Protein AF-U2PSP6-F1 (afdb_monomer)

Structure (mmCIF, N/CA/C/O backbone):
data_AF-U2PSP6-F1
#
_entry.id   AF-U2PSP6-F1
#
loop_
_atom_site.group_PDB
_atom_site.id
_atom_site.type_symbol
_atom_site.label_atom_id
_atom_site.label_alt_id
_atom_site.label_comp_id
_atom_site.label_asym_id
_atom_site.label_entity_id
_atom_site.label_seq_id
_atom_site.pdbx_PDB_ins_code
_atom_site.Cartn_x
_atom_site.Cartn_y
_atom_site.Cartn_z
_atom_site.occupancy
_atom_site.B_iso_or_equiv
_atom_site.auth_seq_id
_atom_site.auth_comp_id
_atom_site.auth_asym_id
_atom_site.auth_atom_id
_atom_site.pdbx_PDB_model_num
ATOM 1 N N . MET A 1 1 ? -16.260 22.926 -25.178 1.00 40.91 1 MET A N 1
ATOM 2 C CA . MET A 1 1 ? -17.615 23.518 -25.252 1.00 40.91 1 MET A CA 1
ATOM 3 C C . MET A 1 1 ? -18.652 22.406 -25.296 1.00 40.91 1 MET A C 1
ATOM 5 O O . MET A 1 1 ? -18.778 21.769 -26.331 1.00 40.91 1 MET A O 1
ATOM 9 N N . LYS A 1 2 ? -19.345 22.168 -24.175 1.00 38.56 2 LYS A N 1
ATOM 10 C CA . LYS A 1 2 ? -20.780 21.831 -24.064 1.00 38.56 2 LYS A CA 1
ATOM 11 C C . LYS A 1 2 ? -21.095 21.622 -22.580 1.00 38.56 2 LYS A C 1
ATOM 13 O O . LYS A 1 2 ? -20.586 20.710 -21.948 1.00 38.56 2 LYS A O 1
ATOM 18 N N . ILE A 1 3 ? -21.862 22.563 -22.046 1.00 47.38 3 ILE A N 1
ATOM 19 C CA . ILE A 1 3 ? -22.361 22.621 -20.674 1.00 47.38 3 ILE A CA 1
ATOM 20 C C . ILE A 1 3 ? -23.767 22.028 -20.722 1.00 47.38 3 ILE A C 1
ATOM 22 O O . ILE A 1 3 ? -24.591 22.551 -21.474 1.00 47.38 3 ILE A O 1
ATOM 26 N N . ASN A 1 4 ? -24.060 21.006 -19.919 1.00 47.56 4 ASN A N 1
ATOM 27 C CA . ASN A 1 4 ? -25.437 20.566 -19.705 1.00 47.56 4 ASN A CA 1
ATOM 28 C C . ASN A 1 4 ? -25.931 21.056 -18.345 1.00 47.56 4 ASN A C 1
ATOM 30 O O . ASN A 1 4 ? -25.531 20.578 -17.289 1.00 47.56 4 ASN A O 1
ATOM 34 N N . ARG A 1 5 ? -26.814 22.052 -18.416 1.00 54.19 5 ARG A N 1
ATOM 35 C CA . ARG A 1 5 ? -27.667 22.519 -17.328 1.00 54.19 5 ARG A CA 1
ATOM 36 C C . ARG A 1 5 ? -28.885 21.604 -17.263 1.00 54.19 5 ARG A C 1
ATOM 38 O O . ARG A 1 5 ? -29.581 21.479 -18.267 1.00 54.19 5 ARG A O 1
ATOM 45 N N . ILE A 1 6 ? -29.186 21.046 -16.097 1.00 55.38 6 ILE A N 1
ATOM 46 C CA . ILE A 1 6 ? -30.529 20.544 -15.798 1.00 55.38 6 ILE A CA 1
ATOM 47 C C . ILE A 1 6 ? -31.013 21.283 -14.554 1.00 55.38 6 ILE A C 1
ATOM 49 O O . ILE A 1 6 ? -30.416 21.202 -13.487 1.00 55.38 6 ILE A O 1
ATOM 53 N N . ALA A 1 7 ? -32.074 22.058 -14.751 1.00 48.25 7 ALA A N 1
ATOM 54 C CA . ALA A 1 7 ? -32.819 22.784 -13.739 1.00 48.25 7 ALA A CA 1
ATOM 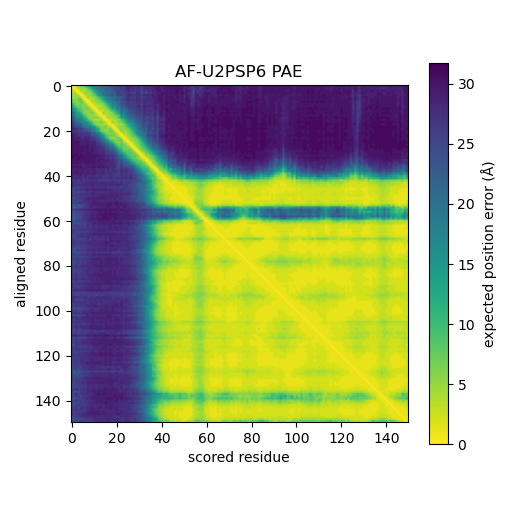55 C C . ALA A 1 7 ? -34.271 22.308 -13.806 1.00 48.25 7 ALA A C 1
ATOM 57 O O . ALA A 1 7 ? -34.862 22.392 -14.879 1.00 48.25 7 ALA A O 1
ATOM 58 N N . ILE A 1 8 ? -34.826 21.843 -12.683 1.00 50.81 8 ILE A N 1
ATOM 59 C CA . ILE A 1 8 ? -36.263 21.616 -12.428 1.00 50.81 8 ILE A CA 1
ATOM 60 C C . ILE A 1 8 ? -36.425 21.785 -10.895 1.00 50.81 8 ILE A C 1
ATOM 62 O O . ILE A 1 8 ? -35.915 20.961 -10.148 1.00 50.81 8 ILE A O 1
ATOM 66 N N . ALA A 1 9 ? -36.784 22.957 -10.342 1.00 40.62 9 ALA A N 1
ATOM 67 C CA . ALA A 1 9 ? -38.151 23.464 -10.093 1.00 40.62 9 ALA A CA 1
ATOM 68 C C . ALA A 1 9 ? -39.087 22.360 -9.546 1.00 40.62 9 ALA A C 1
ATOM 70 O O . ALA A 1 9 ? -39.553 21.534 -10.310 1.00 40.62 9 ALA A O 1
ATOM 71 N N . GLY A 1 10 ? -39.357 22.198 -8.251 1.00 42.06 10 GLY A N 1
ATOM 72 C CA . GLY A 1 10 ? -39.816 23.178 -7.270 1.00 42.06 10 GLY A CA 1
ATOM 73 C C . GLY A 1 10 ? -41.283 22.875 -6.932 1.00 42.06 10 GLY A C 1
ATOM 74 O O . GLY A 1 10 ? -42.125 23.035 -7.803 1.00 42.06 10 GLY A O 1
ATOM 75 N N . VAL A 1 11 ? -41.597 22.470 -5.694 1.00 48.25 11 VAL A N 1
ATOM 76 C CA . VAL A 1 11 ? -42.949 22.575 -5.109 1.00 48.25 11 VAL A CA 1
ATOM 77 C C . VAL A 1 11 ? -42.817 22.864 -3.612 1.00 48.25 11 VAL A C 1
ATOM 79 O O . VAL A 1 11 ? -42.226 22.102 -2.855 1.00 48.25 11 VAL A O 1
ATOM 82 N N . VAL A 1 12 ? -43.371 24.010 -3.228 1.00 49.97 12 VAL A N 1
ATOM 83 C CA . VAL A 1 12 ? -43.594 24.514 -1.869 1.00 49.97 12 VAL A CA 1
ATOM 84 C C . VAL A 1 12 ? -44.936 23.977 -1.369 1.00 49.97 12 VAL A C 1
ATOM 86 O O . VAL A 1 12 ? -45.899 24.032 -2.131 1.00 49.97 12 VAL A O 1
ATOM 89 N N . LEU A 1 13 ? -45.057 23.576 -0.094 1.00 44.66 13 LEU A N 1
ATOM 90 C CA . LEU A 1 13 ? -46.356 23.636 0.591 1.00 44.66 13 LEU A CA 1
ATOM 91 C C . LEU A 1 13 ? -46.254 23.749 2.129 1.00 44.66 13 LEU A C 1
ATOM 93 O O . LEU A 1 13 ? -45.827 22.820 2.800 1.00 44.66 13 LEU A O 1
ATOM 97 N N . ALA A 1 14 ? -46.680 24.928 2.607 1.00 43.06 14 ALA A N 1
ATOM 98 C CA . ALA A 1 14 ? -47.393 25.298 3.847 1.00 43.06 14 ALA A CA 1
ATOM 99 C C . ALA A 1 14 ? -47.004 24.656 5.203 1.00 43.06 14 ALA A C 1
ATOM 101 O O . ALA A 1 14 ? -47.085 23.451 5.388 1.00 43.06 14 ALA A O 1
ATOM 102 N N . LEU A 1 15 ? -46.546 25.429 6.200 1.00 49.38 15 LEU A N 1
ATOM 103 C CA . LEU A 1 15 ? -47.318 26.298 7.124 1.00 49.38 15 LEU A CA 1
ATOM 104 C C . LEU A 1 15 ? -48.398 25.566 7.943 1.00 49.38 15 LEU A C 1
ATOM 106 O O . LEU A 1 15 ? -49.485 25.282 7.450 1.00 49.38 15 LEU A O 1
ATOM 110 N N . GLY A 1 16 ? -48.120 25.400 9.239 1.00 42.03 16 GLY A N 1
ATOM 111 C CA . GLY A 1 16 ? -49.091 25.034 10.269 1.00 42.03 16 GLY A CA 1
ATOM 112 C C . GLY A 1 16 ? -48.638 25.530 11.643 1.00 42.03 16 GLY A C 1
ATOM 113 O O . GLY A 1 16 ? -47.929 24.831 12.356 1.00 42.03 16 GLY A O 1
ATOM 114 N N . VAL A 1 17 ? -49.033 26.758 11.990 1.00 58.94 17 VAL A N 1
ATOM 115 C CA . VAL A 1 17 ? -48.974 27.310 13.353 1.00 58.94 17 VAL A CA 1
ATOM 116 C C . VAL A 1 17 ? -50.275 26.920 14.059 1.00 58.94 17 VAL A C 1
ATOM 118 O O . VAL A 1 17 ? -51.352 27.147 13.512 1.00 58.94 17 VAL A O 1
ATOM 121 N N . GLY A 1 18 ? -50.185 26.358 15.266 1.00 45.12 18 GLY A N 1
ATOM 122 C CA . GLY A 1 18 ? -51.334 26.000 16.099 1.00 45.12 18 GLY A CA 1
ATOM 123 C C . GLY A 1 18 ? -51.002 26.163 17.581 1.00 45.12 18 GLY A C 1
ATOM 124 O O . GLY A 1 18 ? -50.028 25.604 18.073 1.00 45.12 18 GLY A O 1
ATOM 125 N N . CYS A 1 19 ? -51.791 26.994 18.251 1.00 58.69 19 CYS A N 1
ATOM 126 C CA . CYS A 1 19 ? -51.554 27.566 19.568 1.00 58.69 19 CYS A CA 1
ATOM 127 C C . CYS A 1 19 ? -52.108 26.717 20.737 1.00 58.69 19 CYS A C 1
ATOM 129 O O . CYS A 1 19 ? -52.980 25.875 20.551 1.00 58.69 19 CYS A O 1
ATOM 131 N N . LEU A 1 20 ? -51.720 27.151 21.945 1.00 48.53 20 LEU A N 1
ATOM 132 C CA . LEU A 1 20 ? -52.435 27.131 23.235 1.00 48.53 20 LEU A CA 1
ATOM 133 C C . LEU A 1 20 ? -52.020 26.114 24.313 1.00 48.53 20 LEU A C 1
ATOM 135 O O . LEU A 1 20 ? -51.860 24.916 24.129 1.00 48.53 20 LEU A O 1
ATOM 139 N N . THR A 1 21 ? -51.888 26.724 25.485 1.00 59.38 21 THR A N 1
ATOM 140 C CA . THR A 1 21 ? -51.563 26.261 26.826 1.00 59.38 21 THR A CA 1
ATOM 141 C C . THR A 1 21 ? -52.472 25.151 27.352 1.00 59.38 21 THR A C 1
ATOM 143 O O . THR A 1 21 ? -53.693 25.270 27.277 1.00 59.38 21 THR A O 1
ATOM 146 N N . SER A 1 22 ? -51.887 24.181 28.056 1.00 43.44 22 SER A N 1
ATOM 147 C CA . SER A 1 22 ? -52.565 23.468 29.140 1.00 43.44 22 SER A CA 1
ATOM 148 C C . SER A 1 22 ? -51.576 23.242 30.281 1.00 43.44 22 SER A C 1
ATOM 150 O O . SER A 1 22 ? -50.588 22.525 30.137 1.00 43.44 22 SER A O 1
ATOM 152 N N . CYS A 1 23 ? -51.823 23.918 31.401 1.00 51.03 23 CYS A N 1
ATOM 153 C CA . CYS A 1 23 ? -51.256 23.584 32.697 1.00 51.03 23 CYS A CA 1
ATOM 154 C C . CYS A 1 23 ? -52.293 22.709 33.402 1.00 51.03 23 CYS A C 1
ATOM 156 O O . CYS A 1 23 ? -53.394 23.177 33.692 1.00 51.03 23 CYS A O 1
ATOM 158 N N . SER A 1 24 ? -51.948 21.455 33.681 1.00 46.34 24 SER A N 1
ATOM 159 C CA . SER A 1 24 ? -52.665 20.640 34.656 1.00 46.34 24 SER A CA 1
ATOM 160 C C . SER A 1 24 ? -51.664 20.097 35.666 1.00 46.34 24 SER A C 1
ATOM 162 O O . SER A 1 24 ? -50.838 19.244 35.342 1.00 46.34 24 SER A O 1
ATOM 164 N N . SER A 1 25 ? -51.750 20.602 36.894 1.00 54.94 25 SER A N 1
ATOM 165 C CA . SER A 1 25 ? -51.185 19.955 38.074 1.00 54.94 25 SER A CA 1
ATOM 166 C C . SER A 1 25 ? -51.746 18.542 38.212 1.00 54.94 25 SER A C 1
ATOM 168 O O . SER A 1 25 ? -52.959 18.344 38.169 1.00 54.94 25 SER A O 1
ATOM 170 N N . GLY A 1 26 ? -50.861 17.578 38.438 1.00 36.00 26 GLY A N 1
ATOM 171 C CA . GLY A 1 26 ? -51.217 16.194 38.717 1.00 36.00 26 GLY A CA 1
ATOM 172 C C . GLY A 1 26 ? -49.970 15.385 39.034 1.00 36.00 26 GLY A C 1
ATOM 173 O O . GLY A 1 26 ? -49.410 14.733 38.161 1.00 36.00 26 GLY A O 1
ATOM 174 N N . SER A 1 27 ? -49.516 15.445 40.287 1.00 46.97 27 SER A N 1
ATOM 175 C CA . SER A 1 27 ? -48.538 14.497 40.818 1.00 46.97 27 SER A CA 1
ATOM 176 C C . SER A 1 27 ? -49.104 13.086 40.704 1.00 46.97 27 SER A C 1
ATOM 178 O O . SER A 1 27 ? -50.080 12.756 41.372 1.00 46.97 27 SER A O 1
ATOM 180 N N . SER A 1 28 ? -48.498 12.250 39.868 1.00 35.19 28 SER A N 1
ATOM 181 C CA . SER A 1 28 ? -48.651 10.796 39.895 1.00 35.19 28 SER A CA 1
ATOM 182 C C . SER A 1 28 ? -47.439 10.180 39.210 1.00 35.19 28 SER A C 1
ATOM 184 O O . SER A 1 28 ? -47.253 10.284 38.001 1.00 35.19 28 SER A O 1
ATOM 186 N N . SER A 1 29 ? -46.585 9.575 40.027 1.00 50.31 29 SER A N 1
ATOM 187 C CA . SER A 1 29 ? -45.452 8.746 39.636 1.00 50.31 29 SER A CA 1
ATOM 188 C C . SER A 1 29 ? -45.868 7.708 38.593 1.00 50.31 29 SER A C 1
ATOM 190 O O . SER A 1 29 ? -46.571 6.755 38.918 1.00 50.31 29 SER A O 1
ATOM 192 N N . THR A 1 30 ? -45.411 7.876 37.356 1.00 35.34 30 THR A N 1
ATOM 193 C CA . THR A 1 30 ? -45.395 6.807 36.356 1.00 35.34 30 THR A CA 1
ATOM 194 C C . THR A 1 30 ? -44.021 6.818 35.713 1.00 35.34 30 THR A C 1
ATOM 196 O O . THR A 1 30 ? -43.683 7.705 34.933 1.00 35.34 30 THR A O 1
ATOM 199 N N . THR A 1 31 ? -43.204 5.854 36.119 1.00 44.59 31 THR A N 1
ATOM 200 C CA . THR A 1 31 ? -41.915 5.525 35.521 1.00 44.59 31 THR A CA 1
ATOM 201 C C . THR A 1 31 ? -42.136 5.219 34.041 1.00 44.59 31 THR A C 1
ATOM 203 O O . THR A 1 31 ? -42.643 4.155 33.693 1.00 44.59 31 THR A O 1
ATOM 206 N N . ALA A 1 32 ? -41.793 6.162 33.165 1.00 49.34 32 ALA A N 1
ATOM 207 C CA . ALA A 1 32 ? -41.606 5.866 31.753 1.00 49.34 32 ALA A CA 1
ATOM 208 C C . ALA A 1 32 ? -40.379 4.948 31.623 1.00 49.34 32 ALA A C 1
ATOM 210 O O . ALA A 1 32 ? -39.377 5.197 32.303 1.00 49.34 32 ALA A O 1
ATOM 211 N N . PRO A 1 33 ? -40.406 3.900 30.781 1.00 47.62 33 PRO A N 1
ATOM 212 C CA . PRO A 1 33 ? -39.179 3.209 30.443 1.00 47.62 33 PRO A CA 1
ATOM 213 C C . PRO A 1 33 ? -38.321 4.222 29.686 1.00 47.62 33 PRO A C 1
ATOM 215 O O . PRO A 1 33 ? -38.688 4.690 28.609 1.00 47.62 33 PRO A O 1
ATOM 218 N N . ALA A 1 34 ? -37.207 4.623 30.291 1.00 48.75 34 ALA A N 1
ATOM 219 C CA . ALA A 1 34 ? -36.159 5.310 29.569 1.00 48.75 34 ALA A CA 1
ATOM 220 C C . ALA A 1 34 ? -35.687 4.338 28.486 1.00 48.75 34 ALA A C 1
ATOM 222 O O . ALA A 1 34 ? -35.017 3.352 28.784 1.00 48.75 34 ALA A O 1
ATOM 223 N N . SER A 1 35 ? -36.096 4.580 27.241 1.00 51.47 35 SER A N 1
ATOM 224 C CA . SER A 1 35 ? -35.473 3.966 26.077 1.00 51.47 35 SER A CA 1
ATOM 225 C C . SER A 1 35 ? -34.022 4.424 26.070 1.00 51.47 35 SER A C 1
ATOM 227 O O . SER A 1 35 ? -33.692 5.505 25.587 1.00 51.47 35 SER A O 1
ATOM 229 N N . SER A 1 36 ? -33.160 3.632 26.698 1.00 52.06 36 SER A N 1
ATOM 230 C CA . SER A 1 36 ? -31.720 3.767 26.607 1.00 52.06 36 SER A CA 1
ATOM 231 C C . SER A 1 36 ? -31.331 3.407 25.180 1.00 52.06 36 SER A C 1
ATOM 233 O O . SER A 1 36 ? -31.093 2.242 24.865 1.00 52.06 36 SER A O 1
ATOM 235 N N . THR A 1 37 ? -31.308 4.402 24.297 1.00 50.69 37 THR A N 1
ATOM 236 C CA . THR A 1 37 ? -30.535 4.303 23.063 1.00 50.69 37 THR A CA 1
ATOM 237 C C . THR A 1 37 ? -29.076 4.231 23.492 1.00 50.69 37 THR A C 1
ATOM 239 O O . THR A 1 37 ? -28.439 5.254 23.734 1.00 50.69 37 THR A O 1
ATOM 242 N N . THR A 1 38 ? -28.565 3.016 23.680 1.00 53.09 38 THR A N 1
ATOM 243 C CA . THR A 1 38 ? -27.129 2.779 23.789 1.00 53.09 38 THR A CA 1
ATOM 244 C C . THR A 1 38 ? -26.524 3.242 22.472 1.00 53.09 38 THR A C 1
ATOM 246 O O . THR A 1 38 ? -26.714 2.600 21.443 1.00 53.09 38 THR A O 1
ATOM 249 N N . ILE A 1 39 ? -25.866 4.400 22.484 1.00 60.06 39 ILE A N 1
ATOM 250 C CA . ILE A 1 39 ? -25.035 4.822 21.363 1.00 60.06 39 ILE A CA 1
ATOM 251 C C . ILE A 1 39 ? -23.810 3.911 21.399 1.00 60.06 39 ILE A C 1
ATOM 253 O O . ILE A 1 39 ? -22.981 4.017 22.302 1.00 60.06 39 ILE A O 1
ATOM 257 N N . GLU A 1 40 ? -23.761 2.954 20.474 1.00 74.25 40 GLU A N 1
ATOM 258 C CA . GLU A 1 40 ? -22.581 2.127 20.244 1.00 74.25 40 GLU A CA 1
ATOM 259 C C . GLU A 1 40 ? -21.428 3.053 19.847 1.00 74.25 40 GLU A C 1
ATOM 261 O O . GLU A 1 40 ? -21.569 3.892 18.953 1.00 74.25 40 GLU A O 1
ATOM 266 N N . ALA A 1 41 ? -20.314 2.961 20.574 1.00 80.50 41 ALA A N 1
ATOM 267 C CA . ALA A 1 41 ? -19.127 3.736 20.255 1.00 80.50 41 ALA A CA 1
ATOM 268 C C . ALA A 1 41 ? -18.625 3.340 18.855 1.00 80.50 41 ALA A C 1
ATOM 270 O O . ALA A 1 41 ? -18.691 2.159 18.501 1.00 80.50 41 ALA A O 1
ATOM 271 N N . PRO A 1 42 ? -18.130 4.294 18.051 1.00 87.31 42 PRO A N 1
ATOM 272 C CA . PRO A 1 42 ? -17.644 3.983 16.717 1.00 87.31 42 PRO A CA 1
ATOM 273 C C . PRO A 1 42 ? -16.471 2.998 16.804 1.00 87.31 42 PRO A C 1
ATOM 275 O O . PRO A 1 42 ? -15.553 3.172 17.607 1.00 87.31 42 PRO A O 1
ATOM 278 N N . LYS A 1 43 ? -16.529 1.945 15.986 1.00 92.56 43 LYS A N 1
ATOM 279 C CA . LYS A 1 43 ? -15.505 0.897 15.903 1.00 92.56 43 LYS A CA 1
ATOM 280 C C . LYS A 1 43 ? -14.428 1.244 14.861 1.00 92.56 43 LYS A C 1
ATOM 282 O O . LYS A 1 43 ? -14.757 1.922 13.884 1.00 92.56 43 LYS A O 1
ATOM 287 N N . PRO A 1 44 ? -13.183 0.759 15.022 1.00 96.06 44 PRO A N 1
ATOM 288 C CA . PRO A 1 44 ? -12.152 0.878 13.993 1.00 96.06 44 PRO A CA 1
ATOM 289 C C . PRO A 1 44 ? -12.580 0.231 12.673 1.00 96.06 44 PRO A C 1
ATOM 291 O O . PRO A 1 44 ? -13.377 -0.715 12.660 1.00 96.06 44 PRO A O 1
ATOM 294 N N . ALA A 1 45 ? -12.057 0.748 11.563 1.00 96.00 45 ALA A N 1
ATOM 295 C CA . ALA A 1 45 ? -12.310 0.187 10.241 1.00 96.00 45 ALA A CA 1
ATOM 296 C C . ALA A 1 45 ? -11.566 -1.147 10.055 1.00 96.00 45 ALA A C 1
ATOM 298 O O . ALA A 1 45 ? -10.438 -1.303 10.505 1.00 96.00 45 ALA A O 1
ATOM 299 N N . ASP A 1 46 ? -12.173 -2.103 9.355 1.00 96.88 46 ASP A N 1
ATOM 300 C CA . ASP A 1 46 ? -11.462 -3.298 8.890 1.00 96.88 46 ASP A CA 1
ATOM 301 C C . ASP A 1 46 ? -10.967 -3.045 7.465 1.00 96.88 46 ASP A C 1
ATOM 303 O O . ASP A 1 46 ? -11.779 -2.897 6.549 1.00 96.88 46 ASP A O 1
ATOM 307 N N . LEU A 1 47 ? -9.651 -2.930 7.270 1.00 98.06 47 LEU A N 1
ATOM 308 C CA . LEU A 1 47 ? -9.078 -2.630 5.952 1.00 98.06 47 LEU A CA 1
ATOM 309 C C . LEU A 1 47 ? -8.675 -3.886 5.170 1.00 98.06 47 LEU A C 1
ATOM 311 O O . LEU A 1 47 ? -8.214 -3.750 4.037 1.00 98.06 47 LEU A O 1
ATOM 315 N N . ASN A 1 48 ? -8.881 -5.090 5.722 1.00 98.31 48 ASN A N 1
ATOM 316 C CA . ASN A 1 48 ? -8.651 -6.328 4.979 1.00 98.31 48 ASN A CA 1
ATOM 317 C C . ASN A 1 48 ? -9.545 -6.390 3.732 1.00 98.31 48 ASN A C 1
ATOM 319 O O . ASN A 1 48 ? -10.689 -5.924 3.734 1.00 98.31 48 ASN A O 1
ATOM 323 N N . GLY A 1 49 ? -9.018 -7.008 2.678 1.00 98.31 49 GLY A N 1
ATOM 324 C CA . GLY A 1 49 ? -9.704 -7.202 1.408 1.00 98.31 49 GLY A CA 1
ATOM 325 C C . GLY A 1 49 ? -8.933 -6.651 0.216 1.00 98.31 49 GLY A C 1
ATOM 326 O O . GLY A 1 49 ? -7.768 -6.256 0.321 1.00 98.31 49 GLY A O 1
ATOM 327 N N . ASP A 1 50 ? -9.620 -6.657 -0.921 1.00 98.50 50 ASP A N 1
ATOM 328 C CA . ASP A 1 50 ? -9.094 -6.207 -2.201 1.00 98.50 50 ASP A CA 1
ATOM 329 C C . ASP A 1 50 ? -9.505 -4.760 -2.484 1.00 98.50 50 ASP A C 1
ATOM 331 O O . ASP A 1 50 ? -10.642 -4.341 -2.252 1.00 98.50 50 ASP A O 1
ATOM 335 N N . TRP A 1 51 ? -8.550 -4.012 -3.016 1.00 98.31 51 TRP A N 1
ATOM 336 C CA . TRP A 1 51 ? -8.632 -2.601 -3.340 1.00 98.31 51 TRP A CA 1
ATOM 337 C C . TRP A 1 51 ? -8.189 -2.397 -4.784 1.00 98.31 51 TRP A C 1
ATOM 339 O O . TRP A 1 51 ? -7.234 -3.017 -5.257 1.00 98.31 51 TRP A O 1
ATOM 349 N N . GLU A 1 52 ? -8.849 -1.485 -5.479 1.00 96.19 52 GLU A N 1
ATOM 350 C CA . GLU A 1 52 ? -8.615 -1.186 -6.886 1.00 96.19 52 GLU A CA 1
ATOM 351 C C . GLU A 1 52 ? -8.542 0.328 -7.075 1.00 96.19 52 GLU A C 1
ATOM 353 O O . GLU A 1 52 ? -9.271 1.086 -6.429 1.00 96.19 52 GLU A O 1
ATOM 358 N N . GLN A 1 53 ? -7.609 0.785 -7.908 1.00 95.44 53 GLN A N 1
ATOM 359 C CA . GLN A 1 53 ? -7.450 2.202 -8.217 1.00 95.44 53 GLN A CA 1
ATOM 360 C C . GLN A 1 53 ? -8.743 2.785 -8.814 1.00 95.44 53 GLN A C 1
ATOM 362 O O . GLN A 1 53 ? -9.326 2.199 -9.719 1.00 95.44 53 GLN A O 1
ATOM 367 N N . ARG A 1 54 ? -9.180 3.951 -8.315 1.00 89.00 54 ARG A N 1
ATOM 368 C CA . ARG A 1 54 ? -10.445 4.600 -8.715 1.00 89.00 54 ARG A CA 1
ATOM 369 C C . ARG A 1 54 ? -10.386 5.211 -10.111 1.00 89.00 54 ARG A C 1
ATOM 371 O O . ARG A 1 54 ? -11.279 5.001 -10.925 1.00 89.00 54 ARG A O 1
ATOM 378 N N . ASP A 1 55 ? -9.339 5.986 -10.359 1.00 73.19 55 ASP A N 1
ATOM 379 C CA . ASP A 1 55 ? -9.104 6.639 -11.639 1.00 73.19 55 ASP A CA 1
ATOM 380 C C . ASP A 1 55 ? -8.081 5.801 -12.398 1.00 73.19 55 ASP A C 1
ATOM 382 O O . ASP A 1 55 ? -6.876 5.953 -12.180 1.00 73.19 55 ASP A O 1
ATOM 386 N N . GLU A 1 56 ? -8.553 4.868 -13.229 1.00 64.31 56 GLU A N 1
ATOM 387 C CA . GLU A 1 56 ? -7.687 4.129 -14.153 1.00 64.31 56 GLU A CA 1
ATOM 388 C C . GLU A 1 56 ? -6.817 5.139 -14.915 1.00 64.31 56 GLU A C 1
ATOM 390 O O . GLU A 1 56 ? -7.300 6.179 -15.380 1.00 64.31 56 GLU A O 1
ATOM 395 N N . GLY A 1 57 ? -5.507 4.886 -14.970 1.00 60.50 57 GLY A N 1
ATOM 396 C CA . GLY A 1 57 ? -4.593 5.771 -15.679 1.00 60.50 57 GLY A CA 1
ATOM 397 C C . GLY A 1 57 ? -4.995 5.896 -17.150 1.00 60.50 57 GLY A C 1
ATOM 398 O O . GLY A 1 57 ? -5.781 5.113 -17.684 1.00 60.50 57 GLY A O 1
ATOM 399 N N . THR A 1 58 ? -4.430 6.870 -17.858 1.00 59.00 58 THR A N 1
ATOM 400 C CA . THR A 1 58 ? -4.499 6.820 -19.321 1.00 59.00 58 THR A CA 1
ATOM 401 C C . THR A 1 58 ? -3.785 5.540 -19.777 1.00 59.00 58 THR A C 1
ATOM 403 O O . THR A 1 58 ? -2.663 5.299 -19.335 1.00 59.00 58 THR A O 1
ATOM 406 N N . ASP A 1 59 ? -4.435 4.738 -20.626 1.00 61.81 59 ASP A N 1
ATOM 407 C CA . ASP A 1 59 ? -3.893 3.526 -21.271 1.00 61.81 59 ASP A CA 1
ATOM 408 C C . ASP A 1 59 ? -3.921 2.216 -20.441 1.00 61.81 59 ASP A C 1
ATOM 410 O O . ASP A 1 59 ? -2.908 1.530 -20.339 1.00 61.81 59 ASP A O 1
ATOM 414 N N . ASP A 1 60 ? -5.070 1.837 -19.858 1.00 73.69 60 ASP A N 1
ATOM 415 C CA . ASP A 1 60 ? -5.296 0.535 -19.177 1.00 73.69 60 ASP A CA 1
ATOM 416 C C . ASP A 1 60 ? -4.310 0.219 -18.026 1.00 73.69 60 ASP A C 1
ATOM 418 O O . ASP A 1 60 ? -4.153 -0.930 -17.597 1.00 73.69 60 ASP A O 1
ATOM 422 N N . THR A 1 61 ? -3.641 1.248 -17.498 1.00 86.94 61 THR A N 1
ATOM 423 C CA . THR A 1 61 ? -2.726 1.112 -16.364 1.00 86.94 61 THR A CA 1
ATOM 424 C C . THR A 1 61 ? -3.480 1.234 -15.045 1.00 86.94 61 THR A C 1
ATO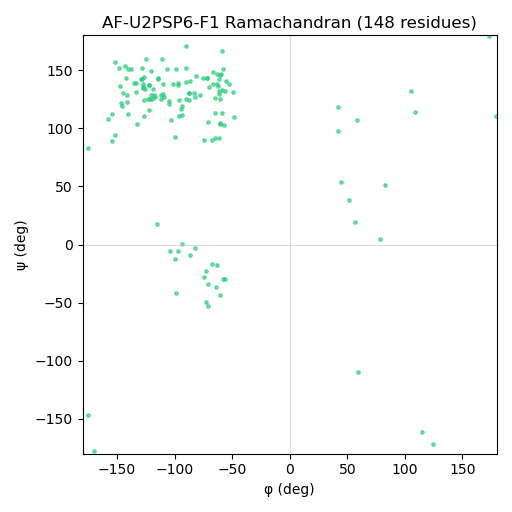M 426 O O . THR A 1 61 ? -4.242 2.181 -14.836 1.00 86.94 61 THR A O 1
ATOM 429 N N . HIS A 1 62 ? -3.264 0.290 -14.130 1.00 92.31 62 HIS A N 1
ATOM 430 C CA . HIS A 1 62 ? -3.920 0.310 -12.824 1.00 92.31 62 HIS A CA 1
ATOM 431 C C . HIS A 1 62 ? -3.062 -0.306 -11.722 1.00 92.31 62 HIS A C 1
ATOM 433 O O . HIS A 1 62 ? -2.255 -1.212 -11.949 1.00 92.31 62 HIS A O 1
ATOM 439 N N . TYR A 1 63 ? -3.289 0.169 -10.502 1.00 95.50 63 TYR A N 1
ATOM 440 C CA . TYR A 1 63 ? -2.816 -0.455 -9.277 1.00 95.50 63 TYR A CA 1
ATOM 441 C C . TYR A 1 63 ? -3.951 -1.230 -8.602 1.00 95.50 63 TYR A C 1
ATOM 443 O O . TYR A 1 63 ? -5.080 -0.749 -8.495 1.00 95.50 63 TYR A O 1
ATOM 451 N N . ALA A 1 64 ? -3.627 -2.417 -8.099 1.00 97.25 64 ALA A N 1
ATOM 452 C CA . ALA A 1 64 ? -4.514 -3.224 -7.268 1.00 97.25 64 ALA A CA 1
ATOM 453 C C . ALA A 1 64 ? -3.780 -3.610 -5.987 1.00 97.25 64 ALA A C 1
ATOM 455 O O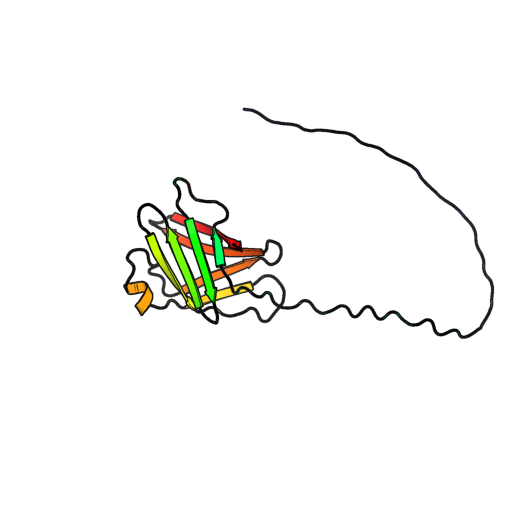 . ALA A 1 64 ? -2.596 -3.951 -6.036 1.00 97.25 64 ALA A O 1
ATOM 456 N N . ALA A 1 65 ? -4.467 -3.550 -4.852 1.00 98.56 65 ALA A N 1
ATOM 457 C CA . ALA A 1 65 ? -3.892 -3.883 -3.563 1.00 98.56 65 ALA A CA 1
ATOM 458 C C . ALA A 1 65 ? -4.733 -4.924 -2.833 1.00 98.56 65 ALA A C 1
ATOM 460 O O . ALA A 1 65 ? -5.955 -4.894 -2.887 1.00 98.56 65 ALA A O 1
ATOM 461 N N . THR A 1 66 ? -4.071 -5.813 -2.109 1.00 98.81 66 THR A N 1
ATOM 462 C CA . THR A 1 66 ? -4.710 -6.755 -1.195 1.00 98.81 66 THR A CA 1
ATOM 463 C C . THR A 1 66 ? -4.103 -6.545 0.180 1.00 98.81 66 THR A C 1
ATOM 465 O O . THR A 1 66 ? -2.880 -6.605 0.345 1.00 98.81 66 THR A O 1
ATOM 468 N N . ILE A 1 67 ? -4.963 -6.299 1.164 1.00 98.81 67 ILE A N 1
ATOM 469 C CA . ILE A 1 67 ? -4.593 -6.266 2.576 1.00 98.81 67 ILE A CA 1
ATOM 470 C C . ILE A 1 67 ? -5.115 -7.547 3.207 1.00 98.81 67 ILE A C 1
ATOM 472 O O . ILE A 1 67 ? -6.314 -7.829 3.171 1.00 98.81 67 ILE A O 1
ATOM 476 N N . VAL A 1 68 ? -4.210 -8.334 3.774 1.00 98.19 68 VAL A N 1
ATOM 477 C CA . VAL A 1 68 ? -4.566 -9.556 4.487 1.00 98.19 68 VAL A CA 1
ATOM 478 C C . VAL A 1 68 ? -3.626 -9.752 5.665 1.00 98.19 68 VAL A C 1
ATOM 480 O O . VAL A 1 68 ? -2.405 -9.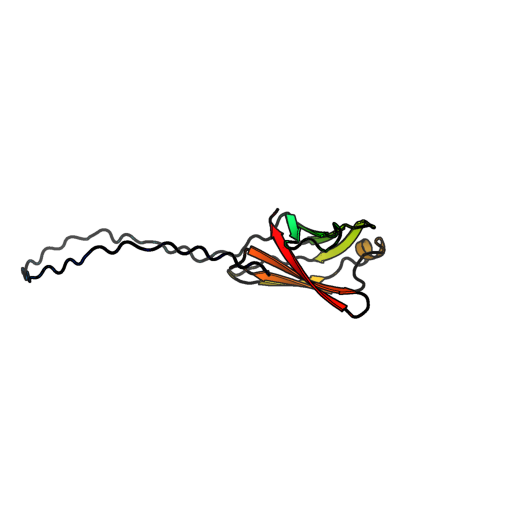707 5.517 1.00 98.19 68 VAL A O 1
ATOM 483 N N . ASN A 1 69 ? -4.208 -10.000 6.837 1.00 95.12 69 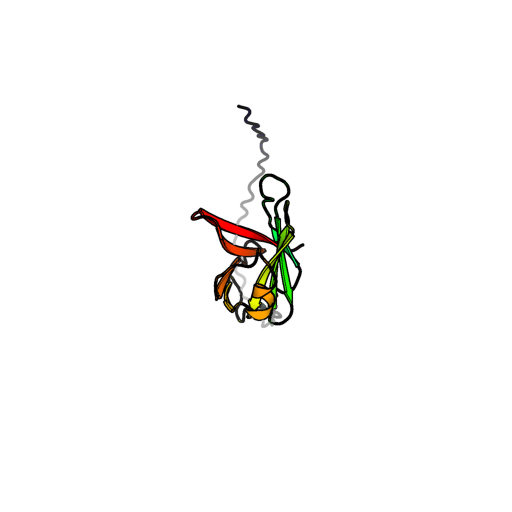ASN A N 1
ATOM 484 C CA . ASN A 1 69 ? -3.486 -10.161 8.098 1.00 95.12 69 ASN A CA 1
ATOM 485 C C . ASN A 1 69 ? -2.663 -8.910 8.447 1.00 95.12 69 ASN A C 1
ATOM 487 O O . ASN A 1 69 ? -3.228 -7.886 8.805 1.00 95.12 69 ASN A O 1
ATOM 491 N N . ASP A 1 70 ? -1.343 -9.018 8.362 1.00 98.00 70 ASP A N 1
ATOM 492 C CA . ASP A 1 70 ? -0.318 -8.028 8.680 1.00 98.00 70 ASP A CA 1
ATOM 493 C C . ASP A 1 70 ? 0.466 -7.603 7.430 1.00 98.00 70 ASP A C 1
ATOM 495 O O . ASP A 1 70 ? 1.558 -7.048 7.534 1.00 98.00 70 ASP A O 1
ATOM 499 N N . THR A 1 71 ? -0.076 -7.865 6.235 1.00 98.62 71 THR A N 1
ATOM 500 C CA . THR A 1 71 ? 0.584 -7.582 4.958 1.00 98.62 71 THR A CA 1
ATOM 501 C C . THR A 1 71 ? -0.313 -6.769 4.028 1.00 98.62 71 THR A C 1
ATOM 503 O O . THR A 1 71 ? -1.485 -7.087 3.827 1.00 98.62 71 THR A O 1
ATOM 506 N N . VAL A 1 72 ? 0.274 -5.755 3.390 1.00 98.81 72 VAL A N 1
ATOM 507 C CA . VAL A 1 72 ? -0.276 -5.073 2.215 1.00 98.81 72 VAL A CA 1
ATOM 508 C C . VAL A 1 72 ? 0.564 -5.438 0.995 1.00 98.81 72 VAL A C 1
ATOM 510 O O . VAL A 1 72 ? 1.787 -5.309 0.998 1.00 98.81 72 VAL A O 1
ATOM 513 N N . THR A 1 73 ? -0.093 -5.910 -0.061 1.00 98.81 73 THR A N 1
ATOM 514 C CA . THR A 1 73 ? 0.532 -6.188 -1.360 1.00 98.81 73 THR A CA 1
ATOM 515 C C . THR A 1 73 ? -0.114 -5.302 -2.408 1.00 98.81 73 THR A C 1
ATOM 517 O O . THR A 1 73 ? -1.330 -5.303 -2.518 1.00 98.81 73 THR A O 1
ATOM 520 N N . VAL A 1 74 ? 0.680 -4.574 -3.185 1.00 98.62 74 VAL A N 1
ATOM 521 C CA . VAL A 1 74 ? 0.253 -3.728 -4.299 1.00 98.62 74 VAL A CA 1
ATOM 522 C C . VAL A 1 74 ? 0.906 -4.242 -5.576 1.00 98.62 74 VAL A C 1
ATOM 524 O O . VAL A 1 74 ? 2.131 -4.338 -5.667 1.00 98.62 74 VAL A O 1
ATOM 527 N N . ASN A 1 75 ? 0.093 -4.533 -6.581 1.00 97.94 75 ASN A N 1
ATOM 528 C CA . ASN A 1 75 ? 0.532 -4.871 -7.925 1.00 97.94 75 ASN A CA 1
ATOM 529 C C . ASN A 1 75 ? 0.246 -3.714 -8.878 1.00 97.94 75 ASN A C 1
ATOM 531 O O . ASN A 1 75 ? -0.704 -2.955 -8.686 1.00 97.94 75 ASN A O 1
ATOM 535 N N . TYR A 1 76 ? 1.076 -3.612 -9.907 1.00 95.50 76 TYR A N 1
ATOM 536 C CA . TYR A 1 76 ? 0.861 -2.742 -11.051 1.00 95.50 76 TYR A CA 1
ATOM 537 C C . TYR A 1 76 ? 0.544 -3.587 -12.280 1.00 95.50 76 TYR A C 1
ATOM 539 O O . TYR A 1 76 ? 1.215 -4.594 -12.528 1.00 95.50 76 TYR A O 1
ATOM 547 N N . THR A 1 77 ? -0.422 -3.129 -13.067 1.00 93.12 77 THR A N 1
ATOM 548 C CA . THR A 1 77 ? -0.752 -3.662 -14.385 1.00 93.12 77 THR A CA 1
ATOM 549 C C . THR A 1 77 ? -0.642 -2.545 -15.417 1.00 93.12 77 THR A C 1
ATOM 551 O O . THR A 1 77 ? -1.101 -1.427 -15.190 1.00 93.12 77 THR A O 1
ATOM 554 N N . GLY A 1 78 ? -0.050 -2.873 -16.558 1.00 90.81 78 GLY A N 1
ATOM 555 C CA . GLY A 1 78 ? 0.104 -2.040 -17.747 1.00 90.81 78 GLY A CA 1
ATOM 556 C C . GLY A 1 78 ? 0.745 -2.892 -18.843 1.00 90.81 78 GLY A C 1
ATOM 557 O O . GLY A 1 78 ? 0.584 -4.114 -18.841 1.00 90.81 78 GLY A O 1
ATOM 558 N N . ASP A 1 79 ? 1.569 -2.293 -19.707 1.00 90.44 79 ASP A N 1
ATOM 559 C CA . ASP A 1 79 ? 2.388 -3.045 -20.681 1.00 90.44 79 ASP A CA 1
ATOM 560 C C . ASP A 1 79 ? 3.301 -4.091 -20.012 1.00 90.44 79 ASP A C 1
ATOM 562 O O . ASP A 1 79 ? 3.626 -5.131 -20.588 1.00 90.44 79 ASP A O 1
ATOM 566 N N . VAL A 1 80 ? 3.709 -3.814 -18.772 1.00 91.25 80 VAL A N 1
ATOM 567 C CA . VAL A 1 80 ? 4.390 -4.754 -17.883 1.00 91.25 80 VAL A CA 1
ATOM 568 C C . VAL A 1 80 ? 3.555 -4.881 -16.617 1.00 91.25 80 VAL A C 1
ATOM 570 O O . VAL A 1 80 ? 3.070 -3.887 -16.086 1.00 91.25 80 VAL A O 1
ATOM 573 N N . THR A 1 81 ? 3.393 -6.107 -16.128 1.00 94.12 81 THR A N 1
ATOM 574 C CA . THR A 1 81 ? 2.668 -6.399 -14.886 1.00 94.12 81 THR A CA 1
ATOM 575 C C . THR A 1 81 ? 3.628 -6.965 -13.853 1.00 94.12 81 THR A C 1
ATOM 577 O O . THR A 1 81 ? 4.524 -7.739 -14.197 1.00 94.12 81 THR A O 1
ATOM 580 N N . GLY A 1 82 ? 3.445 -6.608 -12.587 1.00 96.50 82 GLY A N 1
ATOM 581 C CA . GLY A 1 82 ? 4.253 -7.164 -11.512 1.00 96.50 82 GLY A CA 1
ATOM 582 C C . GLY A 1 82 ? 4.021 -6.510 -10.161 1.00 96.50 82 GLY A C 1
ATOM 583 O O . GLY A 1 82 ? 3.230 -5.577 -10.014 1.00 96.50 82 GLY A O 1
ATOM 584 N N . LEU A 1 83 ? 4.755 -7.018 -9.174 1.00 98.25 83 LEU A N 1
ATOM 585 C CA . LEU A 1 83 ? 4.731 -6.499 -7.816 1.00 98.25 83 LEU A CA 1
ATOM 586 C C . LEU A 1 83 ? 5.285 -5.073 -7.796 1.00 98.25 83 LEU A C 1
ATOM 588 O O . LEU A 1 83 ? 6.413 -4.847 -8.239 1.00 98.25 83 LEU A O 1
ATOM 592 N N . PHE A 1 84 ? 4.505 -4.145 -7.247 1.00 97.75 84 PHE A N 1
ATOM 593 C CA . PHE A 1 84 ? 4.938 -2.778 -6.977 1.00 97.75 84 PHE A CA 1
ATOM 594 C C . PHE A 1 84 ? 5.352 -2.590 -5.515 1.00 97.75 84 PHE A C 1
ATOM 596 O O . PHE A 1 84 ? 6.344 -1.920 -5.241 1.00 97.75 84 PHE A O 1
ATOM 603 N N . TRP A 1 85 ? 4.598 -3.160 -4.573 1.00 98.69 85 TRP A N 1
ATOM 604 C CA . TRP A 1 85 ? 4.888 -3.084 -3.143 1.00 98.69 85 TRP A CA 1
ATOM 605 C C . TRP A 1 85 ? 4.447 -4.357 -2.428 1.00 98.69 85 TRP A C 1
ATOM 607 O O . TRP A 1 85 ? 3.336 -4.823 -2.639 1.00 98.69 85 TRP A O 1
ATOM 617 N N . GLN A 1 86 ? 5.269 -4.883 -1.531 1.00 98.81 86 GLN A N 1
ATOM 618 C CA . GLN A 1 86 ? 4.840 -5.802 -0.484 1.00 98.81 86 GLN A CA 1
ATOM 619 C C . GLN A 1 86 ? 5.464 -5.327 0.816 1.00 98.81 86 GLN A C 1
ATOM 621 O O . GLN A 1 86 ? 6.659 -5.031 0.853 1.00 98.81 86 GLN A O 1
ATOM 626 N N . GLY A 1 87 ? 4.665 -5.227 1.869 1.00 98.75 87 GLY A N 1
ATOM 627 C CA . GLY A 1 87 ? 5.167 -4.782 3.156 1.00 98.75 87 GLY A CA 1
ATOM 628 C C . GLY A 1 87 ? 4.169 -4.949 4.284 1.00 98.75 87 GLY A C 1
ATOM 629 O O . GLY A 1 87 ? 3.062 -5.454 4.089 1.00 98.75 87 GLY A O 1
ATOM 630 N N . SER A 1 88 ? 4.573 -4.506 5.471 1.00 98.75 88 SER A N 1
ATOM 631 C CA . SER A 1 88 ? 3.765 -4.633 6.679 1.00 98.75 88 SER A CA 1
ATOM 632 C C . SER A 1 88 ? 2.487 -3.795 6.625 1.00 98.75 88 SER A C 1
ATOM 634 O O . SER A 1 88 ? 2.440 -2.705 6.044 1.00 98.75 88 SER A O 1
ATOM 636 N N . TYR A 1 89 ? 1.452 -4.297 7.278 1.00 98.75 89 TYR A N 1
ATOM 637 C CA . TYR A 1 89 ? 0.199 -3.614 7.545 1.00 98.75 89 TYR A CA 1
ATOM 638 C C . TYR A 1 89 ? -0.079 -3.647 9.047 1.00 98.75 89 TYR A C 1
ATOM 640 O O . TYR A 1 89 ? 0.041 -4.687 9.693 1.00 98.75 89 TYR A O 1
ATOM 648 N N . GLU A 1 90 ? -0.457 -2.493 9.588 1.00 98.31 90 GLU A N 1
ATOM 649 C CA . GLU A 1 90 ? -0.921 -2.351 10.962 1.00 98.31 90 GLU A CA 1
ATOM 650 C C . GLU A 1 90 ? -2.406 -1.992 10.928 1.00 98.31 90 GLU A C 1
ATOM 652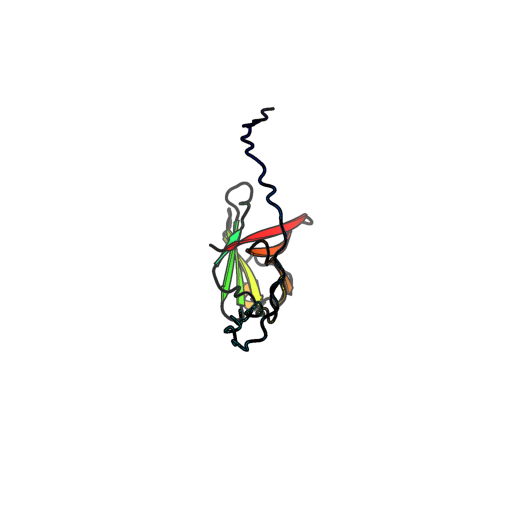 O O . GLU A 1 90 ? -2.820 -1.091 10.202 1.00 98.31 90 GLU A O 1
ATOM 657 N N . ALA A 1 91 ? -3.229 -2.728 11.675 1.00 97.75 91 ALA A N 1
ATOM 658 C CA . ALA A 1 91 ? -4.661 -2.467 11.705 1.00 97.75 91 ALA A CA 1
ATOM 659 C C . ALA A 1 91 ? -4.983 -1.218 12.545 1.00 97.75 91 ALA A C 1
ATOM 661 O O . ALA A 1 91 ? -4.369 -1.019 13.601 1.00 97.75 91 ALA A O 1
ATOM 662 N N . PRO A 1 92 ? -5.977 -0.402 12.144 1.00 97.38 92 PRO A N 1
ATOM 663 C CA . PRO A 1 92 ? -6.416 0.725 12.953 1.00 97.38 92 PRO A CA 1
ATOM 664 C C . PRO A 1 92 ? -6.972 0.245 14.296 1.00 97.38 92 PRO A C 1
ATOM 666 O O . PRO A 1 92 ? -7.757 -0.702 14.376 1.00 97.38 92 PRO A O 1
ATOM 669 N N . THR A 1 93 ? -6.587 0.934 15.366 1.00 96.50 93 THR A N 1
ATOM 670 C CA . THR A 1 93 ? -7.067 0.677 16.734 1.00 96.50 93 THR A CA 1
ATOM 671 C C . THR A 1 93 ? -8.164 1.646 17.168 1.00 96.50 93 THR A C 1
ATOM 673 O O . THR A 1 93 ? -8.850 1.395 18.159 1.00 96.50 93 THR A O 1
ATOM 676 N N . GLU A 1 94 ? -8.363 2.725 16.410 1.00 95.75 94 GLU A N 1
ATOM 677 C CA . GLU A 1 94 ? -9.355 3.770 16.648 1.00 95.75 94 GLU A CA 1
ATOM 678 C C . GLU A 1 94 ? -10.256 3.949 15.418 1.00 95.75 94 GLU A C 1
ATOM 680 O O . GLU A 1 94 ? -9.927 3.527 14.309 1.00 95.75 94 GLU A O 1
ATOM 685 N N . ALA A 1 95 ? -11.431 4.544 15.621 1.00 96.81 95 ALA A N 1
ATOM 686 C CA . ALA A 1 95 ? -12.336 4.877 14.529 1.00 96.81 95 ALA A CA 1
ATOM 687 C C . ALA A 1 95 ? -11.922 6.184 13.842 1.00 96.81 95 ALA A C 1
ATOM 689 O O . ALA A 1 95 ? -11.535 7.138 14.513 1.00 96.81 95 ALA A O 1
ATOM 690 N N . GLY A 1 96 ? -12.115 6.253 12.524 1.00 97.12 96 GLY A N 1
ATOM 691 C CA . GLY A 1 96 ? -11.835 7.440 11.718 1.00 97.12 96 GLY A CA 1
ATOM 692 C C . GLY A 1 96 ? -10.706 7.216 10.719 1.00 97.12 96 GLY A C 1
ATOM 693 O O . GLY A 1 96 ? -10.400 6.075 10.365 1.00 97.12 96 GLY A O 1
ATOM 694 N N . ASP A 1 97 ? -10.141 8.323 10.245 1.00 98.25 97 ASP A N 1
ATOM 695 C CA . ASP A 1 97 ? -9.020 8.316 9.311 1.00 98.25 97 ASP A CA 1
ATOM 696 C C . ASP A 1 97 ? -7.796 7.662 9.950 1.00 98.25 97 ASP A C 1
ATOM 698 O O . ASP A 1 97 ? -7.562 7.769 11.157 1.00 98.25 97 ASP A O 1
ATOM 702 N N . TYR A 1 98 ? -7.010 6.980 9.128 1.00 98.50 98 TYR A N 1
ATOM 703 C CA . TYR A 1 98 ? -5.900 6.174 9.608 1.00 98.50 98 TYR A CA 1
ATOM 704 C C . TYR A 1 98 ? -4.701 6.260 8.673 1.00 98.50 98 TYR A C 1
ATOM 706 O O . TYR A 1 98 ? -4.849 6.277 7.456 1.00 98.50 98 TYR A O 1
ATOM 714 N N . THR A 1 99 ? -3.500 6.268 9.240 1.00 98.44 99 THR A N 1
ATOM 715 C CA . THR A 1 99 ? -2.245 6.247 8.488 1.00 98.44 99 THR A CA 1
ATOM 716 C C . THR A 1 99 ? -1.314 5.239 9.136 1.00 98.44 99 THR A C 1
ATOM 718 O O . THR A 1 99 ? -1.207 5.198 10.362 1.00 98.44 99 THR A O 1
ATOM 721 N N . TRP A 1 100 ? -0.609 4.467 8.315 1.00 98.69 100 TRP A N 1
ATOM 722 C CA . TRP A 1 100 ? 0.476 3.608 8.777 1.00 98.69 100 TRP A CA 1
ATOM 723 C C . TRP A 1 100 ? 1.667 3.677 7.823 1.00 98.69 100 TRP A C 1
ATOM 725 O O . TRP A 1 100 ? 1.512 3.894 6.618 1.00 98.69 100 TRP A O 1
ATOM 735 N N . THR A 1 101 ? 2.860 3.459 8.373 1.00 98.75 101 THR A N 1
ATOM 736 C CA . THR A 1 101 ? 4.094 3.309 7.600 1.00 98.75 101 THR A CA 1
ATOM 737 C C . THR A 1 101 ? 4.363 1.822 7.402 1.00 98.75 101 THR A C 1
ATOM 739 O O . THR A 1 101 ? 4.671 1.095 8.344 1.00 98.75 101 THR A O 1
ATOM 742 N N . SER A 1 102 ? 4.226 1.357 6.165 1.00 98.75 102 SER A N 1
ATOM 743 C CA . SER A 1 102 ? 4.514 -0.019 5.769 1.00 98.75 102 SER A CA 1
ATOM 744 C C . SER A 1 102 ? 6.019 -0.219 5.617 1.00 98.75 102 SER A C 1
ATOM 746 O O . SER A 1 102 ? 6.672 0.533 4.890 1.00 98.75 102 SER A O 1
ATOM 748 N N . GLN A 1 103 ? 6.565 -1.250 6.259 1.00 98.75 103 GLN A N 1
ATOM 749 C CA . GLN A 1 103 ? 7.947 -1.691 6.083 1.00 98.75 103 GLN A CA 1
ATOM 750 C C . GLN A 1 103 ? 8.011 -2.672 4.914 1.00 98.75 103 GLN A C 1
ATOM 752 O O . GLN A 1 103 ? 7.295 -3.672 4.922 1.00 98.75 103 GLN A O 1
ATOM 757 N N . GLY A 1 104 ? 8.849 -2.393 3.915 1.00 98.50 104 GLY A N 1
ATOM 758 C CA . GLY A 1 104 ? 8.938 -3.216 2.709 1.00 98.50 104 GLY A CA 1
ATOM 759 C C . GLY A 1 104 ? 9.562 -4.591 2.964 1.00 98.50 104 GLY A C 1
ATOM 760 O O . GLY A 1 104 ? 10.608 -4.695 3.610 1.00 98.50 104 GLY A O 1
ATOM 761 N N . ASP A 1 105 ? 8.968 -5.641 2.397 1.00 98.31 105 ASP A N 1
ATOM 762 C CA . ASP A 1 105 ? 9.592 -6.961 2.290 1.00 98.31 105 ASP A CA 1
ATOM 763 C C . ASP A 1 105 ? 10.666 -6.916 1.200 1.00 98.31 105 ASP A C 1
ATOM 765 O O . ASP A 1 105 ? 10.419 -7.144 0.016 1.00 98.31 105 ASP A O 1
ATOM 769 N N . THR A 1 106 ? 11.890 -6.585 1.601 1.00 95.38 106 THR A N 1
ATOM 770 C CA . THR A 1 106 ? 13.021 -6.446 0.676 1.00 95.38 106 THR A CA 1
ATOM 771 C C . THR A 1 106 ? 13.319 -7.710 -0.132 1.00 95.38 106 THR A C 1
ATOM 773 O O . THR A 1 106 ? 13.812 -7.594 -1.255 1.00 95.38 106 THR A O 1
ATOM 776 N N . GLU A 1 107 ? 13.029 -8.904 0.402 1.00 96.94 107 GLU A N 1
ATOM 777 C CA . GLU A 1 107 ? 13.279 -10.154 -0.317 1.00 96.94 107 GLU A CA 1
ATOM 778 C C . GLU A 1 107 ? 12.292 -10.279 -1.475 1.00 96.94 107 GLU A C 1
ATOM 780 O O . GLU A 1 107 ? 12.721 -10.377 -2.627 1.00 96.94 107 GLU A O 1
ATOM 785 N N . ALA A 1 108 ? 10.993 -10.158 -1.196 1.00 96.69 108 ALA A N 1
ATOM 786 C CA . ALA A 1 108 ? 9.949 -10.200 -2.216 1.00 96.69 108 ALA A CA 1
ATOM 787 C C . ALA A 1 108 ? 10.108 -9.077 -3.252 1.00 96.69 108 ALA A C 1
ATOM 789 O O . ALA A 1 108 ? 10.038 -9.305 -4.462 1.00 96.69 108 ALA A O 1
ATOM 790 N N . MET A 1 109 ? 10.397 -7.865 -2.779 1.00 97.69 109 MET A N 1
ATOM 791 C CA . MET A 1 109 ? 10.552 -6.677 -3.614 1.00 97.69 109 MET A CA 1
ATOM 792 C C . MET A 1 109 ? 11.736 -6.796 -4.578 1.00 97.69 109 MET A C 1
ATOM 794 O O . MET A 1 109 ? 11.624 -6.407 -5.737 1.00 97.69 109 MET A O 1
ATOM 798 N N . SER A 1 110 ? 12.844 -7.416 -4.158 1.00 96.69 110 SER A N 1
ATOM 799 C CA . SER A 1 110 ? 14.019 -7.620 -5.021 1.00 96.69 110 SER A CA 1
ATOM 800 C C . SER A 1 110 ? 13.760 -8.505 -6.249 1.00 96.69 110 SER A C 1
ATOM 802 O O . SER A 1 110 ? 14.544 -8.479 -7.198 1.00 96.69 110 SER A O 1
ATOM 804 N N . GLN A 1 111 ? 12.672 -9.283 -6.246 1.00 96.12 111 GLN A N 1
ATOM 805 C CA . GLN A 1 111 ? 12.316 -10.192 -7.338 1.00 96.12 111 GLN A CA 1
ATOM 806 C C . GLN A 1 111 ? 11.503 -9.517 -8.453 1.00 96.12 111 GLN A C 1
ATOM 808 O O . GLN A 1 111 ? 11.295 -10.126 -9.504 1.00 96.12 111 GLN A O 1
ATOM 813 N N . SER A 1 112 ? 11.044 -8.275 -8.259 1.00 97.00 112 SER A N 1
ATOM 814 C CA . SER A 1 112 ? 10.242 -7.543 -9.244 1.00 97.00 112 SER A CA 1
ATOM 815 C C . SER A 1 112 ? 10.962 -6.295 -9.734 1.00 97.00 112 SER A C 1
ATOM 817 O O . SER A 1 112 ? 11.337 -5.422 -8.959 1.00 97.00 112 SER A O 1
ATOM 819 N N . ILE A 1 113 ? 11.087 -6.159 -11.055 1.00 95.19 113 ILE A N 1
ATOM 820 C CA . ILE A 1 113 ? 11.679 -4.966 -11.682 1.00 95.19 113 ILE A CA 1
ATOM 821 C C . ILE A 1 113 ? 10.821 -3.703 -11.508 1.00 95.19 113 ILE A C 1
ATOM 823 O O . ILE A 1 113 ? 11.305 -2.602 -11.752 1.00 95.19 113 ILE A O 1
ATOM 827 N N . LEU A 1 114 ? 9.546 -3.872 -11.143 1.00 94.94 114 LEU A N 1
ATOM 828 C CA . LEU A 1 114 ? 8.586 -2.789 -10.928 1.00 94.94 114 LEU A CA 1
ATOM 829 C C . LEU A 1 114 ? 8.457 -2.399 -9.453 1.00 94.94 114 LEU A C 1
ATOM 831 O O . LEU A 1 114 ? 7.742 -1.449 -9.137 1.00 94.94 114 LEU A O 1
ATOM 835 N N . ALA A 1 115 ? 9.112 -3.135 -8.556 1.00 96.62 115 ALA A N 1
ATOM 836 C CA . ALA A 1 115 ? 9.038 -2.873 -7.133 1.00 96.62 115 ALA A CA 1
ATOM 837 C C . ALA A 1 115 ? 9.612 -1.490 -6.793 1.00 96.62 115 ALA A C 1
ATOM 839 O O . ALA A 1 115 ? 10.662 -1.089 -7.302 1.00 96.62 115 ALA A O 1
ATOM 840 N N . SER A 1 116 ? 8.936 -0.775 -5.891 1.00 95.62 116 SER A N 1
ATOM 841 C CA . SER A 1 116 ? 9.462 0.447 -5.271 1.00 95.62 116 SER A CA 1
ATOM 842 C C . SER A 1 116 ? 10.843 0.170 -4.672 1.00 95.62 116 SER A C 1
ATOM 844 O O . SER A 1 116 ? 11.043 -0.836 -3.995 1.00 95.62 116 SER A O 1
ATOM 846 N N . THR A 1 117 ? 11.788 1.090 -4.844 1.00 93.81 117 THR A N 1
ATOM 847 C CA . THR A 1 117 ? 13.113 0.994 -4.204 1.00 93.81 117 THR A CA 1
ATOM 848 C C . THR A 1 117 ? 13.126 1.499 -2.761 1.00 93.81 117 THR A C 1
ATOM 850 O O . THR A 1 117 ? 14.166 1.473 -2.104 1.00 93.81 117 THR A O 1
ATOM 853 N N . ASP A 1 118 ? 11.995 2.008 -2.278 1.00 95.31 118 ASP A N 1
ATOM 854 C CA . ASP A 1 118 ? 11.872 2.573 -0.939 1.00 95.31 118 ASP A CA 1
ATOM 855 C C . ASP A 1 118 ? 11.907 1.467 0.117 1.00 95.31 118 ASP A C 1
ATOM 857 O O . ASP A 1 118 ? 11.327 0.398 -0.063 1.00 95.31 118 ASP A O 1
ATOM 861 N N . SER A 1 119 ? 12.529 1.739 1.264 1.00 97.06 119 SER A N 1
ATOM 862 C CA . SER A 1 119 ? 12.456 0.830 2.415 1.00 97.06 119 SER A CA 1
ATOM 863 C C . SER A 1 119 ? 11.090 0.857 3.100 1.00 97.06 119 SER A C 1
ATOM 865 O O . SER A 1 119 ? 10.734 -0.084 3.808 1.00 97.06 119 SER A O 1
ATOM 867 N N . THR A 1 120 ? 10.345 1.951 2.927 1.00 98.19 120 THR A N 1
ATOM 868 C CA . THR A 1 120 ? 9.069 2.196 3.599 1.00 98.19 120 THR A CA 1
ATOM 869 C C . THR A 1 120 ? 8.085 2.900 2.678 1.00 98.19 120 THR A C 1
ATOM 871 O O . THR A 1 120 ? 8.490 3.666 1.802 1.00 98.19 120 THR A O 1
ATOM 874 N N . LYS A 1 121 ? 6.788 2.705 2.916 1.00 98.25 121 LYS A N 1
ATOM 875 C CA . LYS A 1 121 ? 5.727 3.415 2.200 1.00 98.25 121 LYS A CA 1
ATOM 876 C C . LYS A 1 121 ? 4.590 3.775 3.143 1.00 98.25 121 LYS A C 1
ATOM 878 O O . LYS A 1 121 ? 4.070 2.906 3.836 1.00 98.25 121 LYS A O 1
ATOM 883 N N . ASP A 1 122 ? 4.200 5.044 3.145 1.00 98.50 122 ASP A N 1
ATOM 884 C CA . ASP A 1 122 ? 3.052 5.502 3.922 1.00 98.50 122 ASP A CA 1
ATOM 885 C C . ASP A 1 122 ? 1.757 5.238 3.155 1.00 98.50 122 ASP A C 1
ATOM 887 O O . ASP A 1 122 ? 1.625 5.604 1.981 1.00 98.50 122 ASP A O 1
ATOM 891 N N . PHE A 1 123 ? 0.800 4.631 3.847 1.00 98.81 123 PHE A N 1
ATOM 892 C CA . PHE A 1 123 ? -0.563 4.441 3.378 1.00 98.81 123 PHE A CA 1
ATOM 893 C C . PHE A 1 123 ? -1.517 5.249 4.249 1.00 98.81 123 PHE A C 1
ATOM 895 O O . PHE A 1 123 ? -1.328 5.363 5.459 1.00 98.81 123 PHE A O 1
ATOM 902 N N . THR A 1 124 ? -2.549 5.810 3.630 1.00 98.69 124 THR A N 1
ATOM 903 C CA . THR A 1 124 ? -3.594 6.577 4.311 1.00 98.69 124 THR A CA 1
ATOM 904 C C . THR A 1 124 ? -4.965 6.045 3.934 1.00 98.69 124 THR A C 1
ATOM 906 O O . THR A 1 124 ? -5.241 5.820 2.759 1.00 98.69 124 THR A O 1
ATOM 909 N N . TYR A 1 125 ? -5.824 5.878 4.930 1.00 98.62 125 TYR A N 1
ATOM 910 C CA . TYR A 1 125 ? -7.226 5.528 4.800 1.00 98.62 125 TYR A CA 1
ATOM 911 C C . TYR A 1 125 ? -8.111 6.709 5.224 1.00 98.62 125 TYR A C 1
ATOM 913 O O . TYR A 1 125 ? -7.978 7.204 6.345 1.00 98.62 125 TYR A O 1
ATOM 921 N N . SER A 1 126 ? -9.016 7.132 4.337 1.00 98.06 126 SER A N 1
ATOM 922 C CA . SER A 1 126 ? -10.093 8.091 4.626 1.00 98.06 126 SER A CA 1
AT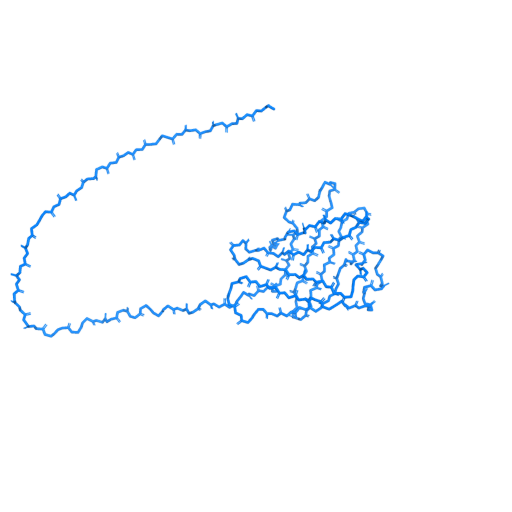OM 923 C C . SER A 1 126 ? -11.359 7.332 5.008 1.00 98.06 126 SER A C 1
ATOM 925 O O . SER A 1 126 ? -11.909 6.581 4.197 1.00 98.06 126 SER A O 1
ATOM 927 N N . ALA A 1 127 ? -11.856 7.547 6.226 1.00 96.94 127 ALA A N 1
ATOM 928 C CA . ALA A 1 127 ? -13.077 6.899 6.693 1.00 96.94 127 ALA A CA 1
ATOM 929 C C . ALA A 1 127 ? -14.344 7.502 6.076 1.00 96.94 127 ALA A C 1
ATOM 931 O O . ALA A 1 127 ? -15.347 6.801 5.951 1.00 96.94 127 ALA A O 1
ATOM 932 N N . SER A 1 128 ? -14.322 8.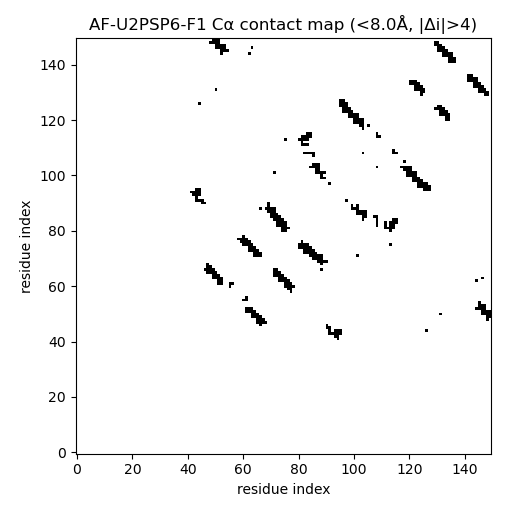785 5.694 1.00 96.38 128 SER A N 1
ATOM 933 C CA . SER A 1 128 ? -15.465 9.426 5.032 1.00 96.38 128 SER A CA 1
ATOM 934 C C . SER A 1 128 ? -15.667 8.934 3.606 1.00 96.38 128 SER A C 1
ATOM 936 O O . SER A 1 128 ? -16.810 8.833 3.160 1.00 96.38 128 SER A O 1
ATOM 938 N N . ASP A 1 129 ? -14.572 8.627 2.912 1.00 95.44 129 ASP A N 1
ATOM 939 C CA . ASP A 1 129 ? -14.595 8.274 1.494 1.00 95.44 129 ASP A CA 1
ATOM 940 C C . ASP A 1 129 ? -14.435 6.770 1.245 1.00 95.44 129 ASP A C 1
ATOM 942 O O . ASP A 1 129 ? -14.522 6.361 0.089 1.00 95.44 129 ASP A O 1
ATOM 946 N N . ASP A 1 130 ? -14.188 5.965 2.290 1.00 96.62 130 ASP A N 1
ATOM 947 C CA . ASP A 1 130 ? -13.771 4.551 2.202 1.00 96.62 130 ASP A CA 1
ATOM 948 C C . ASP A 1 130 ? -12.669 4.380 1.140 1.00 96.62 130 ASP A C 1
ATOM 950 O O . ASP A 1 130 ? -12.795 3.652 0.150 1.00 96.62 130 ASP A O 1
ATOM 954 N N . GLU A 1 131 ? -11.609 5.178 1.296 1.00 97.75 131 GLU A N 1
ATOM 955 C CA . GLU A 1 131 ? -10.526 5.311 0.324 1.00 97.75 131 GLU A CA 1
ATOM 956 C C . GLU A 1 131 ? -9.188 4.935 0.942 1.00 97.75 131 GLU A C 1
ATOM 958 O O . GLU A 1 131 ? -8.809 5.488 1.971 1.00 97.75 131 GLU A O 1
ATOM 963 N N . LEU A 1 132 ? -8.450 4.053 0.271 1.00 98.50 132 LEU A N 1
ATOM 964 C CA . LEU A 1 132 ? -7.040 3.806 0.546 1.00 98.50 132 LEU A CA 1
ATOM 965 C C . LEU A 1 132 ? -6.183 4.613 -0.433 1.00 98.50 132 LEU A C 1
ATOM 967 O O . LEU A 1 132 ? -6.459 4.633 -1.630 1.00 98.50 132 LEU A O 1
ATOM 971 N N . SER A 1 133 ? -5.118 5.243 0.051 1.00 98.19 133 SER A N 1
ATOM 972 C CA . SER A 1 133 ? -4.194 5.999 -0.788 1.00 98.19 133 SER A CA 1
ATOM 973 C C . SER A 1 133 ? -2.735 5.818 -0.392 1.00 98.19 133 SER A C 1
ATOM 975 O O . SER A 1 133 ? -2.407 5.570 0.770 1.00 98.19 133 SER A O 1
ATOM 977 N N . PHE A 1 134 ? -1.847 5.947 -1.375 1.00 98.06 134 PHE A N 1
ATOM 978 C CA . PHE A 1 134 ? -0.402 5.981 -1.166 1.00 98.06 134 PHE A CA 1
ATOM 979 C C . PHE A 1 134 ? 0.283 6.797 -2.260 1.00 98.06 134 PHE A C 1
ATOM 981 O O . PHE A 1 134 ? -0.228 6.968 -3.369 1.00 98.06 134 PHE A O 1
ATOM 988 N N . LYS A 1 135 ? 1.475 7.305 -1.946 1.00 96.12 135 LYS A N 1
ATOM 989 C CA . LYS A 1 135 ? 2.289 8.078 -2.885 1.00 96.12 135 LYS A CA 1
ATOM 990 C C . LYS A 1 135 ? 3.223 7.163 -3.677 1.00 96.12 135 LYS A C 1
ATOM 992 O O . LYS A 1 135 ? 3.849 6.255 -3.119 1.00 96.12 135 LYS A O 1
ATOM 997 N N . ILE A 1 136 ? 3.371 7.457 -4.964 1.00 93.31 136 ILE A N 1
ATOM 998 C CA . ILE A 1 136 ? 4.406 6.884 -5.823 1.00 93.31 136 ILE A CA 1
ATOM 999 C C . ILE A 1 136 ? 5.293 7.980 -6.398 1.00 93.31 136 ILE A C 1
ATOM 1001 O O . ILE A 1 136 ? 4.847 9.104 -6.646 1.00 93.31 136 ILE A O 1
ATOM 1005 N N . GLU A 1 137 ? 6.553 7.631 -6.625 1.00 89.94 137 GLU A N 1
ATOM 1006 C CA . GLU A 1 137 ? 7.530 8.496 -7.271 1.00 89.94 137 GLU A CA 1
ATOM 1007 C C . GLU A 1 137 ? 8.144 7.745 -8.451 1.00 89.94 137 GLU A C 1
ATOM 1009 O O . GLU A 1 137 ? 8.655 6.637 -8.303 1.00 89.94 137 GLU A O 1
ATOM 1014 N N . TRP A 1 138 ? 8.070 8.335 -9.641 1.00 81.19 138 TRP A N 1
ATOM 1015 C CA . TRP A 1 138 ? 8.599 7.737 -10.862 1.00 81.19 138 TRP A CA 1
ATOM 1016 C C . TRP A 1 138 ? 9.244 8.811 -11.732 1.00 81.19 138 TRP A C 1
ATOM 1018 O O . TRP A 1 138 ? 8.601 9.789 -12.106 1.00 81.19 138 TRP A O 1
ATOM 1028 N N . GLN A 1 139 ? 10.531 8.641 -12.053 1.00 83.12 139 GLN A N 1
ATOM 1029 C CA . GLN A 1 139 ? 11.301 9.556 -12.913 1.00 83.12 139 GLN A CA 1
ATOM 1030 C C . GLN A 1 139 ? 11.216 11.044 -12.502 1.00 83.12 139 GLN A C 1
ATOM 1032 O O . GLN A 1 139 ? 11.158 11.935 -13.348 1.00 83.12 139 GLN A O 1
ATOM 1037 N N . GLY A 1 140 ? 11.207 11.326 -11.194 1.00 85.50 140 GLY A N 1
ATOM 1038 C CA . GLY A 1 140 ? 11.117 12.692 -10.662 1.00 85.50 140 GLY A CA 1
ATOM 1039 C C . GLY A 1 140 ? 9.707 13.296 -10.674 1.00 85.50 140 GLY A C 1
ATOM 1040 O O . GLY A 1 140 ? 9.551 14.461 -10.311 1.00 85.50 140 GLY A O 1
ATOM 1041 N N . ALA A 1 141 ? 8.689 12.525 -11.064 1.00 87.94 141 ALA A N 1
ATOM 1042 C CA . ALA A 1 141 ? 7.286 12.870 -10.891 1.00 87.94 141 ALA A CA 1
ATOM 1043 C C . ALA A 1 141 ? 6.702 12.165 -9.663 1.00 87.94 141 ALA A C 1
ATOM 1045 O O . ALA A 1 141 ? 7.115 11.062 -9.305 1.00 87.94 141 ALA A O 1
ATOM 1046 N N . THR A 1 142 ? 5.706 12.798 -9.049 1.00 92.12 142 THR A N 1
ATOM 1047 C CA . THR A 1 142 ? 4.960 12.259 -7.913 1.00 92.12 142 THR A CA 1
ATOM 1048 C C . THR A 1 142 ? 3.495 12.111 -8.292 1.00 92.12 142 THR A C 1
ATOM 1050 O O . THR A 1 142 ? 2.906 13.048 -8.830 1.00 92.12 142 THR A O 1
ATOM 1053 N N . ALA A 1 143 ? 2.906 10.966 -7.960 1.00 91.56 143 ALA A N 1
ATOM 1054 C CA . ALA A 1 143 ? 1.470 10.739 -8.052 1.00 91.56 143 ALA A CA 1
ATOM 1055 C C . ALA A 1 143 ? 0.933 10.189 -6.727 1.00 91.56 143 ALA A C 1
ATOM 1057 O O . ALA A 1 143 ? 1.655 9.530 -5.974 1.00 91.56 143 ALA A O 1
ATOM 1058 N N . ILE A 1 144 ? -0.336 10.476 -6.446 1.00 95.00 144 ILE A N 1
ATOM 1059 C CA . ILE A 1 144 ? -1.086 9.854 -5.355 1.00 95.00 144 ILE A CA 1
ATOM 1060 C C . ILE A 1 144 ? -2.037 8.861 -6.006 1.00 95.00 144 ILE A C 1
ATOM 1062 O O . ILE A 1 144 ? -2.808 9.226 -6.892 1.00 95.00 144 ILE A O 1
ATOM 1066 N N . ILE A 1 145 ? -1.936 7.605 -5.594 1.00 95.62 145 ILE A N 1
ATOM 1067 C CA . ILE A 1 145 ? -2.840 6.549 -6.028 1.00 95.62 145 ILE A CA 1
ATOM 1068 C C . ILE A 1 145 ? -4.001 6.518 -5.047 1.00 95.62 145 ILE A C 1
ATOM 1070 O O . ILE A 1 145 ? -3.775 6.397 -3.846 1.00 95.62 145 ILE A O 1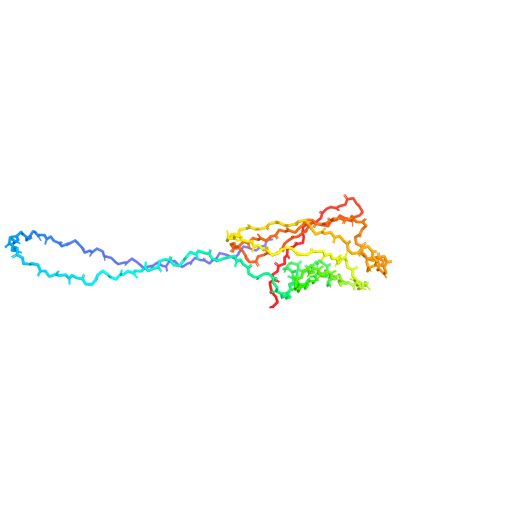
ATOM 1074 N N . HIS A 1 146 ? -5.219 6.636 -5.567 1.00 96.62 146 HIS A N 1
ATOM 1075 C CA . HIS A 1 146 ? -6.468 6.586 -4.810 1.00 96.62 146 HIS A CA 1
ATOM 1076 C C . HIS A 1 146 ? -7.203 5.290 -5.147 1.00 96.62 146 HIS A C 1
ATOM 1078 O O . HIS A 1 146 ? -7.376 4.972 -6.325 1.00 96.62 146 HIS A O 1
ATOM 1084 N N . MET A 1 147 ? -7.628 4.538 -4.134 1.00 97.44 147 MET A N 1
ATOM 1085 C CA . MET A 1 147 ? -8.198 3.200 -4.288 1.00 97.44 147 MET A CA 1
ATOM 1086 C C . MET A 1 147 ? -9.528 3.059 -3.548 1.00 97.44 147 MET A C 1
ATOM 1088 O O . MET A 1 147 ? -9.706 3.572 -2.446 1.00 97.44 147 MET A O 1
ATOM 1092 N N . SER A 1 148 ? -10.465 2.328 -4.143 1.00 96.56 148 SER A N 1
ATOM 1093 C CA . SER A 1 148 ? -11.714 1.874 -3.520 1.00 96.56 148 SER A CA 1
ATOM 1094 C C . SER A 1 148 ? -11.690 0.367 -3.321 1.00 96.56 148 SER A C 1
ATOM 1096 O O . SER A 1 148 ? -10.950 -0.340 -4.000 1.00 96.56 148 SER A O 1
ATOM 1098 N N . ARG A 1 149 ? -12.534 -0.140 -2.425 1.00 95.81 149 ARG A N 1
ATOM 1099 C CA . ARG A 1 149 ? -12.769 -1.582 -2.317 1.00 95.81 149 ARG A CA 1
ATOM 1100 C C . ARG A 1 149 ? -13.323 -2.144 -3.626 1.00 95.81 149 ARG A C 1
ATOM 1102 O O . ARG A 1 149 ? -14.074 -1.455 -4.322 1.00 95.81 149 ARG A O 1
ATOM 1109 N N . LYS A 1 150 ? -12.935 -3.380 -3.931 1.00 91.44 150 LYS A N 1
ATOM 1110 C CA . LYS A 1 150 ? -13.439 -4.155 -5.070 1.00 91.44 150 LYS A CA 1
ATOM 1111 C C . LYS A 1 150 ? -14.820 -4.759 -4.795 1.00 91.44 150 LYS A C 1
ATOM 1113 O O . LYS A 1 150 ? -15.094 -5.111 -3.624 1.00 91.44 150 LYS A O 1
#

pLDDT: mean 82.01, std 21.59, range [35.19, 98.81]

Secondary structure (DSSP, 8-state):
---------------------------------------PPPPPP---EEEEESSPPTTS-EEEEEEETTEEEEEEESSS-EEEEEEE----SSSS-EEEEEEB-HHHHHT-TTS---SEEEEEEETTTTEEEEEEEETTEEEEEEEEE-

Sequence (150 aa):
MKINRIAIAGVVLALGVGCLTSCSSGSSSTTAPASSTTIEAPKPADLNGDWEQRDEGTDDTHYAATIVNDTVTVNYTGDVTGLFWQGSYEAPTEAGDYTWTSQGDTEAMSQSILASTDSTKDFTYSASDDELSFKIEWQGATAIIHMSRK

Foldseek 3Di:
DDDDDDDDDDDDDDDDDDDDDDDDDDDDDDDDPPPPPPPDADFFDDPAAKKWFPDQDPANWTKIWGDDDQWIWIWIDHPDTDTAFIFTDDGDRDHFKDKDKTATPPVRQVVDPNYDPDRIWMWIAGPVVRWIWTWDDDPNDIDITIIHHD

Solvent-accessible surface area (backbone atoms only — not comparable to full-atom values): 9507 Å² total; per-residue (Å²): 144,86,84,86,86,85,86,80,87,86,85,88,82,82,92,85,89,82,88,86,89,83,89,75,92,73,94,70,96,72,88,70,83,78,81,76,77,76,77,77,76,79,64,43,64,82,76,66,46,52,31,33,43,68,74,64,42,90,79,79,24,42,46,39,34,40,29,53,96,53,34,34,38,32,34,37,39,46,103,64,68,45,48,30,44,42,25,42,43,77,82,58,87,53,54,60,67,46,74,48,77,18,48,43,40,62,72,69,34,72,76,29,96,62,25,61,88,58,69,58,49,59,38,39,36,39,59,92,72,59,29,44,31,38,74,48,77,56,97,90,42,78,50,74,49,50,23,32,72,110

Radius of gyration: 26.43 Å; Cα contacts (8 Å, |Δi|>4): 243; chains: 1; bounding box: 67×38×66 Å

Mean predicted aligned error: 13.48 Å

Nearest PDB structures (foldseek):
  2ftb-assembly1_A  TM=4.358E-01  e=3.252E-01  Ambystoma mexicanum
  2qo5-assembly1_A  TM=4.503E-01  e=4.673E-01  Danio rerio
  9etf-assembly1_B  TM=3.840E-01  e=2.263E-01  Gallus gallus
  2qo4-assembly1_A  TM=4.627E-01  e=1.070E+00  Danio rerio
  5u77-assembly1_A  TM=3.291E-01  e=3.520E+00  Homo sapiens

Organism: NCBI:txid553198